Protein AF-0000000087742458 (afdb_homodimer)

Structure (mmCIF, N/CA/C/O backbone):
data_AF-0000000087742458-model_v1
#
loop_
_entity.id
_entity.type
_entity.pdbx_description
1 polymer 'Uncharacterized protein'
#
loop_
_atom_site.group_PDB
_atom_site.id
_atom_site.type_symbol
_atom_site.label_atom_id
_atom_site.label_alt_id
_atom_site.label_comp_id
_atom_site.label_asym_id
_atom_site.label_entity_id
_atom_site.label_seq_id
_atom_site.pdbx_PDB_ins_code
_atom_site.Cartn_x
_atom_site.Cartn_y
_atom_site.Cartn_z
_atom_site.occupancy
_atom_site.B_iso_or_equiv
_atom_site.auth_seq_id
_atom_site.auth_comp_id
_atom_site.auth_asym_id
_atom_site.auth_atom_id
_atom_site.pdbx_PDB_model_num
ATOM 1 N N . MET A 1 1 ? -7.617 20.641 8.062 1 49.59 1 MET A N 1
ATOM 2 C CA . MET A 1 1 ? -7.191 19.25 8.164 1 49.59 1 MET A CA 1
ATOM 3 C C . MET A 1 1 ? -6.168 18.922 7.082 1 49.59 1 MET A C 1
ATOM 5 O O . MET A 1 1 ? -6.359 19.25 5.91 1 49.59 1 MET A O 1
ATOM 9 N N . ASP A 1 2 ? -4.832 18.734 7.453 1 71.25 2 ASP A N 1
ATOM 10 C CA . ASP A 1 2 ? -3.803 18.766 6.418 1 71.25 2 ASP A CA 1
ATOM 11 C C . ASP A 1 2 ? -3.934 17.562 5.484 1 71.25 2 ASP A C 1
ATOM 13 O O . ASP A 1 2 ? -4.137 16.438 5.941 1 71.25 2 ASP A O 1
ATOM 17 N N . THR A 1 3 ? -4.41 17.844 4.332 1 87.31 3 THR A N 1
ATOM 18 C CA . THR A 1 3 ? -4.551 16.828 3.295 1 87.31 3 THR A CA 1
ATOM 19 C C . THR A 1 3 ? -3.217 16.125 3.043 1 87.31 3 THR A C 1
ATOM 21 O O . THR A 1 3 ? -2.162 16.766 3.051 1 87.31 3 THR A O 1
ATOM 24 N N . LEU A 1 4 ? -3.25 14.82 3.016 1 96.75 4 LEU A N 1
ATOM 25 C CA . LEU A 1 4 ? -2.078 14 2.738 1 96.75 4 LEU A CA 1
ATOM 26 C C . LEU A 1 4 ? -2.215 13.297 1.391 1 96.75 4 LEU A C 1
ATOM 28 O O . LEU A 1 4 ? -3.318 12.922 0.99 1 96.75 4 LEU A O 1
ATOM 32 N N . PHE A 1 5 ? -1.051 13.203 0.705 1 98.12 5 PHE A N 1
ATOM 33 C CA . PHE A 1 5 ? -0.983 12.43 -0.532 1 98.12 5 PHE A CA 1
ATOM 34 C C . PHE A 1 5 ? 0.065 11.328 -0.426 1 98.12 5 PHE A C 1
ATOM 36 O O . PHE A 1 5 ? 1.09 11.5 0.237 1 98.12 5 PHE A O 1
ATOM 43 N N . LEU A 1 6 ? -0.237 10.242 -0.988 1 98.75 6 LEU A N 1
ATOM 44 C CA . LEU A 1 6 ? 0.747 9.172 -1.019 1 98.75 6 LEU A CA 1
ATOM 45 C C . LEU A 1 6 ? 0.77 8.492 -2.385 1 98.75 6 LEU A C 1
ATOM 47 O O . LEU A 1 6 ? -0.206 8.57 -3.135 1 98.75 6 LEU A O 1
ATOM 51 N N . ILE A 1 7 ? 1.896 7.875 -2.748 1 98.94 7 ILE A N 1
ATOM 52 C CA . ILE A 1 7 ? 2.057 7.105 -3.977 1 98.94 7 ILE A CA 1
ATOM 53 C C . ILE A 1 7 ? 2.227 5.625 -3.639 1 98.94 7 ILE A C 1
ATOM 55 O O . ILE A 1 7 ? 3.123 5.254 -2.877 1 98.94 7 ILE A O 1
ATOM 59 N N . LEU A 1 8 ? 1.33 4.84 -4.164 1 98.94 8 LEU A N 1
ATOM 60 C CA . LEU A 1 8 ? 1.427 3.387 -4.09 1 98.94 8 LEU A CA 1
ATOM 61 C C . LEU A 1 8 ? 2.119 2.822 -5.324 1 98.94 8 LEU A C 1
ATOM 63 O O . LEU A 1 8 ? 1.898 3.305 -6.438 1 98.94 8 LEU A O 1
ATOM 67 N N . CYS A 1 9 ? 2.939 1.847 -5.105 1 98.88 9 CYS A N 1
ATOM 68 C CA . CYS A 1 9 ? 3.617 1.122 -6.172 1 98.88 9 CYS A CA 1
ATOM 69 C C . CYS A 1 9 ? 3.262 -0.359 -6.141 1 98.88 9 CYS A C 1
ATOM 71 O O . CYS A 1 9 ? 3.305 -0.989 -5.082 1 98.88 9 CYS A O 1
ATOM 73 N N . GLY A 1 10 ? 2.818 -0.902 -7.227 1 98.81 10 GLY A N 1
ATOM 74 C CA . GLY A 1 10 ? 2.725 -2.334 -7.465 1 98.81 10 GLY A CA 1
ATOM 75 C C . GLY A 1 10 ? 3.777 -2.85 -8.43 1 98.81 10 GLY A C 1
ATOM 76 O O . GLY A 1 10 ? 3.984 -2.271 -9.492 1 98.81 10 GLY A O 1
ATOM 77 N N . SER A 1 11 ? 4.438 -3.883 -8.047 1 98.38 11 SER A N 1
ATOM 78 C CA . SER A 1 11 ? 5.457 -4.473 -8.914 1 98.38 11 SER A CA 1
ATOM 79 C C . SER A 1 11 ? 5.461 -5.992 -8.805 1 98.38 11 SER A C 1
ATOM 81 O O . SER A 1 11 ? 4.949 -6.551 -7.828 1 98.38 11 SER A O 1
ATOM 83 N N . VAL A 1 12 ? 5.938 -6.637 -9.836 1 97.5 12 VAL A N 1
ATOM 84 C CA . VAL A 1 12 ? 6.203 -8.07 -9.82 1 97.5 12 VAL A CA 1
ATOM 85 C C . VAL A 1 12 ? 7.711 -8.32 -9.82 1 97.5 12 VAL A C 1
ATOM 87 O O . VAL A 1 12 ? 8.438 -7.785 -10.656 1 97.5 12 VAL A O 1
ATOM 90 N N . GLU A 1 13 ? 8.094 -9.047 -8.797 1 96 13 GLU A N 1
ATOM 91 C CA . GLU A 1 13 ? 9.523 -9.297 -8.633 1 96 13 GLU A CA 1
ATOM 92 C C . GLU A 1 13 ? 9.805 -10.781 -8.469 1 96 13 GLU A C 1
ATOM 94 O O . GLU A 1 13 ? 8.898 -11.562 -8.148 1 96 13 GLU A O 1
ATOM 99 N N . GLU A 1 14 ? 11.094 -11.133 -8.75 1 94.44 14 GLU A N 1
ATOM 100 C CA . GLU A 1 14 ? 11.508 -12.508 -8.469 1 94.44 14 GLU A CA 1
ATOM 101 C C . GLU A 1 14 ? 11.625 -12.758 -6.973 1 94.44 14 GLU A C 1
ATOM 103 O O . GLU A 1 14 ? 12.109 -11.906 -6.227 1 94.44 14 GLU A O 1
ATOM 108 N N . SER A 1 15 ? 11.094 -13.945 -6.613 1 92.06 15 SER A N 1
ATOM 109 C CA . SER A 1 15 ? 11.18 -14.312 -5.203 1 92.06 15 SER A CA 1
ATOM 110 C C . SER A 1 15 ? 12.625 -14.484 -4.766 1 92.06 15 SER A C 1
ATOM 112 O O . SER A 1 15 ? 13.438 -15.07 -5.484 1 92.06 15 SER A O 1
ATOM 114 N N . THR A 1 16 ? 12.875 -13.969 -3.627 1 86.69 16 THR A N 1
ATOM 115 C CA . THR A 1 16 ? 14.234 -14.117 -3.111 1 86.69 16 THR A CA 1
ATOM 116 C C . THR A 1 16 ? 14.445 -15.516 -2.537 1 86.69 16 THR A C 1
ATOM 118 O O . THR A 1 16 ? 15.578 -16 -2.463 1 86.69 16 THR A O 1
ATOM 121 N N . SER A 1 17 ? 13.375 -16.156 -2.143 1 86.75 17 SER A N 1
ATOM 122 C CA . SER A 1 17 ? 13.461 -17.438 -1.468 1 86.75 17 SER A CA 1
ATOM 123 C C . SER A 1 17 ? 13.289 -18.594 -2.453 1 86.75 17 SER A C 1
ATOM 125 O O . SER A 1 17 ? 13.758 -19.703 -2.207 1 86.75 17 SER A O 1
ATOM 127 N N . GLU A 1 18 ? 12.461 -18.469 -3.496 1 85.69 18 GLU A N 1
ATOM 128 C CA . GLU A 1 18 ? 12.195 -19.5 -4.492 1 85.69 18 GLU A CA 1
ATOM 129 C C . GLU A 1 18 ? 12.531 -19.016 -5.898 1 85.69 18 GLU A C 1
ATOM 131 O O . GLU A 1 18 ? 11.727 -18.312 -6.527 1 85.69 18 GLU A O 1
ATOM 136 N N . PRO A 1 19 ? 13.688 -19.625 -6.348 1 82.25 19 PRO A N 1
ATOM 137 C CA . PRO A 1 19 ? 14.086 -19.203 -7.695 1 82.25 19 PRO A CA 1
ATOM 138 C C . PRO A 1 19 ? 13.016 -19.5 -8.742 1 82.25 19 PRO A C 1
ATOM 140 O O . PRO A 1 19 ? 12.312 -20.516 -8.648 1 82.25 19 PRO A O 1
ATOM 143 N N . HIS A 1 20 ? 12.688 -18.562 -9.562 1 85.69 20 HIS A N 1
ATOM 144 C CA . HIS A 1 20 ? 11.789 -18.672 -10.711 1 85.69 20 HIS A CA 1
ATOM 145 C C . HIS A 1 20 ? 10.359 -18.328 -10.32 1 85.69 20 HIS A C 1
ATOM 147 O O . HIS A 1 20 ? 9.477 -18.25 -11.18 1 85.69 20 HIS A O 1
ATOM 153 N N . ASP A 1 21 ? 10.219 -18.281 -8.984 1 92.62 21 ASP A N 1
ATOM 154 C CA . ASP A 1 21 ? 8.898 -17.844 -8.555 1 92.62 21 ASP A CA 1
ATOM 155 C C . ASP A 1 21 ? 8.797 -16.312 -8.539 1 92.62 21 ASP A C 1
ATOM 157 O O . ASP A 1 21 ? 9.789 -15.633 -8.289 1 92.62 21 ASP A O 1
ATOM 161 N N . LYS A 1 22 ? 7.621 -15.883 -8.922 1 96.38 22 LYS A N 1
ATOM 162 C CA . LYS A 1 22 ? 7.367 -14.445 -8.883 1 96.38 22 LYS A CA 1
ATOM 163 C C . LYS A 1 22 ? 6.48 -14.078 -7.699 1 96.38 22 LYS A C 1
ATOM 165 O O . LYS A 1 22 ? 5.613 -14.852 -7.297 1 96.38 22 LYS A O 1
ATOM 170 N N . VAL A 1 23 ? 6.734 -12.945 -7.125 1 97.75 23 VAL A N 1
ATOM 171 C CA . VAL A 1 23 ? 5.883 -12.383 -6.086 1 97.75 23 VAL A CA 1
ATOM 172 C C . VAL A 1 23 ? 5.418 -10.984 -6.492 1 97.75 23 VAL A C 1
ATOM 174 O O . VAL A 1 23 ? 6.125 -10.281 -7.215 1 97.75 23 VAL A O 1
ATOM 177 N N . GLY A 1 24 ? 4.219 -10.68 -6.145 1 98.38 24 GLY A N 1
ATOM 178 C CA . GLY A 1 24 ? 3.746 -9.305 -6.227 1 98.38 24 GLY A CA 1
ATOM 179 C C . GLY A 1 24 ? 4.078 -8.484 -4.996 1 98.38 24 GLY A C 1
ATOM 180 O O . GLY A 1 24 ? 3.941 -8.961 -3.869 1 98.38 24 GLY A O 1
ATOM 181 N N . VAL A 1 25 ? 4.629 -7.289 -5.184 1 98.19 25 VAL A N 1
ATOM 182 C CA . VAL A 1 25 ? 4.93 -6.383 -4.082 1 98.19 25 VAL A CA 1
ATOM 183 C C . VAL A 1 25 ? 4.125 -5.094 -4.234 1 98.19 25 VAL A C 1
ATOM 185 O O . VAL A 1 25 ? 4.074 -4.516 -5.324 1 98.19 25 VAL A O 1
ATOM 188 N N . VAL A 1 26 ? 3.422 -4.688 -3.174 1 98.81 26 VAL A N 1
ATOM 189 C CA . VAL A 1 26 ? 2.768 -3.385 -3.113 1 98.81 26 VAL A CA 1
ATOM 190 C C . VAL A 1 26 ? 3.357 -2.562 -1.971 1 98.81 26 VAL A C 1
ATOM 192 O O . VAL A 1 26 ? 3.471 -3.049 -0.843 1 98.81 26 VAL A O 1
ATOM 195 N N . SER A 1 27 ? 3.824 -1.376 -2.264 1 98.88 27 SER A N 1
ATOM 196 C CA . SER A 1 27 ? 4.5 -0.546 -1.272 1 98.88 27 SER A CA 1
ATOM 197 C C . SER A 1 27 ? 4.07 0.913 -1.387 1 98.88 27 SER A C 1
ATOM 199 O O . SER A 1 27 ? 3.586 1.342 -2.436 1 98.88 27 SER A O 1
ATOM 201 N N . VAL A 1 28 ? 4.082 1.605 -0.32 1 98.88 28 VAL A N 1
ATOM 202 C CA . VAL A 1 28 ? 4.047 3.064 -0.339 1 98.88 28 VAL A CA 1
ATOM 203 C C . VAL A 1 28 ? 5.449 3.611 -0.596 1 98.88 28 VAL A C 1
ATOM 205 O O . VAL A 1 28 ? 6.379 3.328 0.161 1 98.88 28 VAL A O 1
ATOM 208 N N . VAL A 1 29 ? 5.566 4.496 -1.638 1 98.81 29 VAL A N 1
ATOM 209 C CA . VAL A 1 29 ? 6.934 4.852 -2.008 1 98.81 29 VAL A CA 1
ATOM 210 C C . VAL A 1 29 ? 7.18 6.332 -1.721 1 98.81 29 VAL A C 1
ATOM 212 O O . VAL A 1 29 ? 8.328 6.777 -1.688 1 98.81 29 VAL A O 1
ATOM 215 N N . TYR A 1 30 ? 6.18 7.137 -1.522 1 98.75 30 TYR A N 1
ATOM 216 C CA . TYR A 1 30 ? 6.305 8.57 -1.291 1 98.75 30 TYR A CA 1
ATOM 217 C C . TYR A 1 30 ? 5.066 9.125 -0.599 1 98.75 30 TYR A C 1
ATOM 219 O O . TYR A 1 30 ? 3.943 8.719 -0.904 1 98.75 30 TYR A O 1
ATOM 227 N N . VAL A 1 31 ? 5.27 10.023 0.361 1 98.38 31 VAL A N 1
ATOM 228 C CA . VAL A 1 31 ? 4.184 10.711 1.056 1 98.38 31 VAL A CA 1
ATOM 229 C C . VAL A 1 31 ? 4.516 12.195 1.183 1 98.38 31 VAL A C 1
ATOM 231 O O . VAL A 1 31 ? 5.656 12.562 1.472 1 98.38 31 VAL A O 1
ATOM 234 N N . SER A 1 32 ? 3.521 13.016 0.932 1 97.44 32 SER A N 1
ATOM 235 C CA . SER A 1 32 ? 3.713 14.461 1.034 1 97.44 32 SER A CA 1
ATOM 236 C C . SER A 1 32 ? 2.387 15.18 1.244 1 97.44 32 SER A C 1
ATOM 238 O O . SER A 1 32 ? 1.332 14.68 0.849 1 97.44 32 SER A O 1
ATOM 240 N N . ASN A 1 33 ? 2.469 16.406 1.841 1 96.69 33 ASN A N 1
ATOM 241 C CA . ASN A 1 33 ? 1.307 17.281 1.889 1 96.69 33 ASN A CA 1
ATOM 242 C C . ASN A 1 33 ? 1.292 18.25 0.714 1 96.69 33 ASN A C 1
ATOM 244 O O . ASN A 1 33 ? 0.4 19.094 0.614 1 96.69 33 ASN A O 1
ATOM 248 N N . ASP A 1 34 ? 2.221 18.141 -0.12 1 96.62 34 ASP A N 1
ATOM 249 C CA . ASP A 1 34 ? 2.379 19.016 -1.278 1 96.62 34 ASP A CA 1
ATOM 250 C C . ASP A 1 34 ? 2.016 18.281 -2.57 1 96.62 34 ASP A C 1
ATOM 252 O O . ASP A 1 34 ? 2.809 17.5 -3.09 1 96.62 34 ASP A O 1
ATOM 256 N N . LYS A 1 35 ? 0.916 18.609 -3.139 1 97.12 35 LYS A N 1
ATOM 257 C CA . LYS A 1 35 ? 0.403 17.938 -4.332 1 97.12 35 LYS A CA 1
ATOM 258 C C . LYS A 1 35 ? 1.371 18.078 -5.504 1 97.12 35 LYS A C 1
ATOM 260 O O . LYS A 1 35 ? 1.507 17.172 -6.32 1 97.12 35 LYS A O 1
ATOM 265 N N . GLU A 1 36 ? 1.979 19.156 -5.617 1 98.12 36 GLU A N 1
ATOM 266 C CA . GLU A 1 36 ? 2.92 19.359 -6.715 1 98.12 36 GLU A CA 1
ATOM 267 C C . GLU A 1 36 ? 4.094 18.391 -6.621 1 98.12 36 GLU A C 1
ATOM 269 O O . GLU A 1 36 ? 4.574 17.891 -7.637 1 98.12 36 GLU A O 1
ATOM 274 N N . LYS A 1 37 ? 4.594 18.203 -5.391 1 98.06 37 LYS A N 1
ATOM 275 C CA . LYS A 1 37 ? 5.664 17.234 -5.18 1 98.06 37 LYS A CA 1
ATOM 276 C C . LYS A 1 37 ? 5.211 15.82 -5.559 1 98.06 37 LYS A C 1
ATOM 278 O O . LYS A 1 37 ? 5.961 15.07 -6.184 1 98.06 37 LYS A O 1
ATOM 283 N N . ILE A 1 38 ? 4.031 15.492 -5.246 1 98.75 38 ILE A N 1
ATOM 284 C CA . ILE A 1 38 ? 3.463 14.188 -5.555 1 98.75 38 ILE A CA 1
ATOM 285 C C . ILE A 1 38 ? 3.375 14.008 -7.066 1 98.75 38 ILE A C 1
ATOM 287 O O . ILE A 1 38 ? 3.805 12.977 -7.602 1 98.75 38 ILE A O 1
ATOM 291 N N . ASP A 1 39 ? 2.826 15 -7.707 1 98.62 39 ASP A N 1
ATOM 292 C CA . ASP A 1 39 ? 2.652 14.914 -9.156 1 98.62 39 ASP A CA 1
ATOM 293 C C . ASP A 1 39 ? 3.996 14.758 -9.859 1 98.62 39 ASP A C 1
ATOM 295 O O . ASP A 1 39 ? 4.133 13.938 -10.773 1 98.62 39 ASP A O 1
ATOM 299 N N . SER A 1 40 ? 4.895 15.508 -9.445 1 98.69 40 SER A N 1
ATOM 300 C CA . SER A 1 40 ? 6.23 15.445 -10.039 1 98.69 40 SER A CA 1
ATOM 301 C C . SER A 1 40 ? 6.879 14.086 -9.781 1 98.69 40 SER A C 1
ATOM 303 O O . SER A 1 40 ? 7.469 13.5 -10.695 1 98.69 40 SER A O 1
ATOM 305 N N . LYS A 1 41 ? 6.855 13.656 -8.531 1 98.75 41 LYS A N 1
ATOM 306 C CA . LYS A 1 41 ? 7.43 12.367 -8.18 1 98.75 41 LYS A CA 1
ATOM 307 C C . LYS A 1 41 ? 6.75 11.234 -8.945 1 98.75 41 LYS A C 1
ATOM 309 O O . LYS A 1 41 ? 7.418 10.312 -9.43 1 98.75 41 LYS A O 1
ATOM 314 N N . LEU A 1 42 ? 5.465 11.312 -9.031 1 98.88 42 LEU A N 1
ATOM 315 C CA . LEU A 1 42 ? 4.707 10.305 -9.766 1 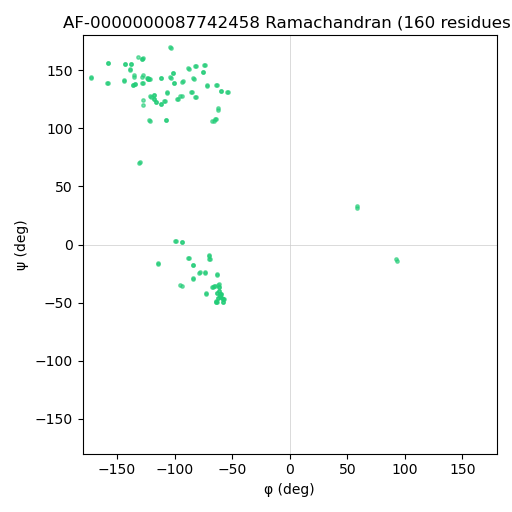98.88 42 LEU A CA 1
ATOM 316 C C . LEU A 1 42 ? 5.164 10.227 -11.219 1 98.88 42 LEU A C 1
ATOM 318 O O . LEU A 1 42 ? 5.43 9.141 -11.734 1 98.88 42 LEU A O 1
ATOM 322 N N . GLU A 1 43 ? 5.238 11.328 -11.836 1 98.75 43 GLU A N 1
ATOM 323 C CA . GLU A 1 43 ? 5.668 11.383 -13.227 1 98.75 43 GLU A CA 1
ATOM 324 C C . GLU A 1 43 ? 7.066 10.789 -13.398 1 98.75 43 GLU A C 1
ATOM 326 O O . GLU A 1 43 ? 7.305 10 -14.312 1 98.75 43 GLU A O 1
ATOM 331 N N . ASN A 1 44 ? 7.922 11.156 -12.57 1 98.75 44 ASN A N 1
ATOM 332 C CA . ASN A 1 44 ? 9.289 10.656 -12.633 1 98.75 44 ASN A CA 1
ATOM 333 C C . ASN A 1 44 ? 9.344 9.141 -12.438 1 98.75 44 ASN A C 1
ATOM 335 O O . ASN A 1 44 ? 10.055 8.445 -13.156 1 98.75 44 ASN A O 1
ATOM 339 N N . LEU A 1 45 ? 8.641 8.656 -11.461 1 98.75 45 LEU A N 1
ATOM 340 C CA . LEU A 1 45 ? 8.609 7.227 -11.172 1 98.75 45 LEU A CA 1
ATOM 341 C C . LEU A 1 45 ? 8.07 6.445 -12.367 1 98.75 45 LEU A C 1
ATOM 343 O O . LEU A 1 45 ? 8.633 5.418 -12.75 1 98.75 45 LEU A O 1
ATOM 347 N N . GLN A 1 46 ? 7.008 6.961 -12.961 1 98.62 46 GLN A N 1
ATOM 348 C CA . GLN A 1 46 ? 6.398 6.289 -14.102 1 98.62 46 GLN A CA 1
ATOM 349 C C . GLN A 1 46 ? 7.332 6.301 -15.312 1 98.62 46 GLN A C 1
ATOM 351 O O . GLN A 1 46 ? 7.379 5.34 -16.078 1 98.62 46 GLN A O 1
ATOM 356 N N . LYS A 1 47 ? 8.031 7.375 -15.445 1 98.38 47 LYS A N 1
ATOM 357 C CA . LYS A 1 47 ? 8.969 7.5 -16.562 1 98.38 47 LYS A CA 1
ATOM 358 C C . LYS A 1 47 ? 10.195 6.613 -16.359 1 98.38 47 LYS A C 1
ATOM 360 O O . LYS A 1 47 ? 10.664 5.969 -17.297 1 98.38 47 LYS A O 1
ATOM 365 N N . THR A 1 48 ? 10.773 6.531 -15.172 1 97.94 48 THR A N 1
ATOM 366 C CA . THR A 1 48 ? 12.031 5.859 -14.891 1 97.94 48 THR A CA 1
ATOM 367 C C . THR A 1 48 ? 11.812 4.367 -14.664 1 97.94 48 THR A C 1
ATOM 369 O O . THR A 1 48 ? 12.719 3.562 -14.883 1 97.94 48 THR A O 1
ATOM 372 N N . HIS A 1 49 ? 10.672 3.949 -14.188 1 97.69 49 HIS A N 1
ATOM 373 C CA . HIS A 1 49 ? 10.32 2.555 -13.938 1 97.69 49 HIS A CA 1
ATOM 374 C C . HIS A 1 49 ? 8.961 2.211 -14.547 1 97.69 49 HIS A C 1
ATOM 376 O O . HIS A 1 49 ? 8.016 1.888 -13.82 1 97.69 49 HIS A O 1
ATOM 382 N N . PRO A 1 50 ? 8.906 2.15 -15.898 1 97.44 50 PRO A N 1
ATOM 383 C CA . PRO A 1 50 ? 7.621 2 -16.578 1 97.44 50 PRO A CA 1
ATOM 384 C C . PRO A 1 50 ? 6.996 0.622 -16.375 1 97.44 50 PRO A C 1
ATOM 386 O O . PRO A 1 50 ? 5.805 0.434 -16.625 1 97.44 50 PRO A O 1
ATOM 389 N N . ASP A 1 51 ? 7.691 -0.292 -15.883 1 96.81 51 ASP A N 1
ATOM 390 C CA . ASP A 1 51 ? 7.176 -1.646 -15.703 1 96.81 51 ASP A CA 1
ATOM 391 C C . ASP A 1 51 ? 6.387 -1.762 -14.398 1 96.81 51 ASP A C 1
ATOM 393 O O . ASP A 1 51 ? 5.68 -2.746 -14.188 1 96.81 51 ASP A O 1
ATOM 397 N N . ASN A 1 52 ? 6.574 -0.843 -13.508 1 98.06 52 ASN A N 1
ATOM 398 C CA . ASN A 1 52 ? 5.832 -0.811 -12.25 1 98.06 52 ASN A CA 1
ATOM 399 C C . ASN A 1 52 ? 4.527 -0.034 -12.391 1 98.06 52 ASN A C 1
ATOM 401 O O . ASN A 1 52 ? 4.391 0.803 -13.281 1 98.06 52 ASN A O 1
ATOM 405 N N . PHE A 1 53 ? 3.609 -0.391 -11.609 1 98.44 53 PHE A N 1
ATOM 406 C CA . PHE A 1 53 ? 2.34 0.325 -11.57 1 98.44 53 PHE A CA 1
ATOM 407 C C . PHE A 1 53 ? 2.32 1.32 -10.414 1 98.44 53 PHE A C 1
ATOM 409 O O . PHE A 1 53 ? 2.564 0.951 -9.266 1 98.44 53 PHE A O 1
ATOM 416 N N . TYR A 1 54 ? 2.037 2.617 -10.758 1 98.75 54 TYR A N 1
ATOM 417 C CA . TYR A 1 54 ? 1.998 3.666 -9.742 1 98.75 54 TYR A CA 1
ATOM 418 C C . TYR A 1 54 ? 0.647 4.371 -9.742 1 98.75 54 TYR A C 1
ATOM 420 O O . TYR A 1 54 ? 0.065 4.617 -10.797 1 98.75 54 TYR A O 1
ATOM 428 N N . MET A 1 55 ? 0.157 4.727 -8.586 1 98.25 55 MET A N 1
ATOM 429 C CA . MET A 1 55 ? -1.038 5.551 -8.43 1 98.25 55 MET A CA 1
ATOM 430 C C . MET A 1 55 ? -0.895 6.492 -7.238 1 98.25 55 MET A C 1
ATOM 432 O O . MET A 1 55 ? -0.38 6.102 -6.191 1 98.25 55 MET A O 1
ATOM 436 N N . ALA A 1 56 ? -1.367 7.656 -7.398 1 98.75 56 ALA A N 1
ATOM 437 C CA . ALA A 1 56 ? -1.415 8.625 -6.305 1 98.75 56 ALA A CA 1
ATOM 438 C C . ALA A 1 56 ? -2.82 8.711 -5.715 1 98.75 56 ALA A C 1
ATOM 440 O O . ALA A 1 56 ? -3.812 8.609 -6.438 1 98.75 56 ALA A O 1
ATOM 441 N N . TYR A 1 57 ? -2.846 8.969 -4.414 1 98.44 57 TYR A N 1
ATOM 442 C CA . TYR A 1 57 ? -4.117 9.086 -3.711 1 98.44 57 TYR A CA 1
ATOM 443 C C . TYR A 1 57 ? -4.121 10.289 -2.775 1 98.44 57 TYR A C 1
ATOM 445 O O . TYR A 1 57 ? -3.102 10.602 -2.158 1 98.44 57 TYR A O 1
ATOM 453 N N . GLU A 1 58 ? -5.273 10.891 -2.695 1 97.31 58 GLU A N 1
ATOM 454 C CA . GLU A 1 58 ? -5.574 11.828 -1.619 1 97.31 58 GLU A CA 1
ATOM 455 C C . GLU A 1 58 ? -6.281 11.133 -0.46 1 97.31 58 GLU A C 1
ATOM 457 O O . GLU A 1 58 ? -7.293 10.461 -0.659 1 97.31 58 GLU A O 1
ATOM 462 N N . VAL A 1 59 ? -5.652 11.375 0.744 1 96.75 59 VAL A N 1
ATOM 463 C CA . VAL A 1 59 ? -6.281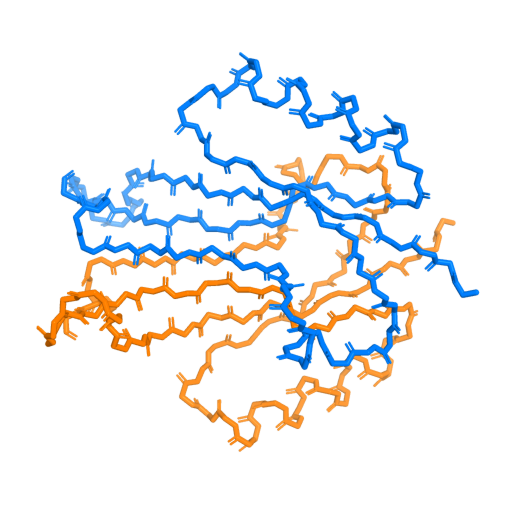 10.656 1.848 1 96.75 59 VAL A CA 1
ATOM 464 C C . VAL A 1 59 ? -6.449 11.586 3.045 1 96.75 59 VAL A C 1
ATOM 466 O O . VAL A 1 59 ? -5.562 12.391 3.34 1 96.75 59 VAL A O 1
ATOM 469 N N . PRO A 1 60 ? -7.582 11.5 3.686 1 96.38 60 PRO A N 1
ATOM 470 C CA . PRO A 1 60 ? -7.742 12.211 4.957 1 96.38 60 PRO A CA 1
ATOM 471 C C . PRO A 1 60 ? -7.016 11.523 6.113 1 96.38 60 PRO A C 1
ATOM 473 O O . PRO A 1 60 ? -6.93 10.297 6.148 1 96.38 60 PRO A O 1
ATOM 476 N N . MET A 1 61 ? -6.531 12.312 7.082 1 95.56 61 MET A N 1
ATOM 477 C CA . MET A 1 61 ? -5.891 11.773 8.281 1 95.56 61 MET A CA 1
ATOM 478 C C . MET A 1 61 ? -6.934 11.336 9.305 1 95.56 61 MET A C 1
ATOM 480 O O . MET A 1 61 ? -8.078 11.797 9.266 1 95.56 61 MET A O 1
ATOM 484 N N . ASP A 1 62 ? -6.523 10.414 10.086 1 96.81 62 ASP A N 1
ATOM 485 C CA . ASP A 1 62 ? -7.312 9.969 11.234 1 96.81 62 ASP A CA 1
ATOM 486 C C . ASP A 1 62 ? -8.68 9.461 10.789 1 96.81 62 ASP A C 1
ATOM 488 O O . ASP A 1 62 ? -9.688 9.703 11.461 1 96.81 62 ASP A O 1
ATOM 492 N N . THR A 1 63 ? -8.727 8.891 9.641 1 97 63 THR A N 1
ATOM 493 C CA . THR A 1 63 ? -9.961 8.375 9.047 1 97 63 THR A CA 1
ATOM 494 C C . THR A 1 63 ? -9.773 6.93 8.602 1 97 63 THR A C 1
ATOM 496 O O . THR A 1 63 ? -8.727 6.566 8.07 1 97 63 THR A O 1
ATOM 499 N N . ASP A 1 64 ? -10.797 6.141 8.852 1 97.56 64 ASP A N 1
ATOM 500 C CA . ASP A 1 64 ? -10.836 4.82 8.227 1 97.56 64 ASP A CA 1
ATOM 501 C C . ASP A 1 64 ? -10.938 4.934 6.707 1 97.56 64 ASP A C 1
ATOM 503 O O . ASP A 1 64 ? -12.008 5.219 6.172 1 97.56 64 ASP A O 1
ATOM 507 N N . LEU A 1 65 ? -9.883 4.617 6.051 1 98 65 LEU A N 1
ATOM 508 C CA . LEU A 1 65 ? -9.82 4.875 4.617 1 98 65 LEU A CA 1
ATOM 509 C C . LEU A 1 65 ? -10.688 3.887 3.848 1 98 65 LEU A C 1
ATOM 511 O O . LEU A 1 65 ? -11.094 4.16 2.715 1 98 65 LEU A O 1
ATOM 515 N N . THR A 1 66 ? -10.938 2.727 4.441 1 97.19 66 THR A N 1
ATOM 516 C CA . THR A 1 66 ? -11.68 1.683 3.744 1 97.19 66 THR A CA 1
ATOM 517 C C . THR A 1 66 ? -13.148 2.078 3.574 1 97.19 66 THR A C 1
ATOM 519 O O . THR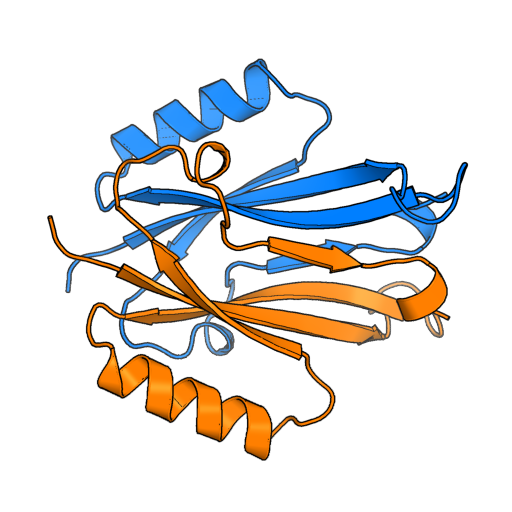 A 1 66 ? -13.898 1.397 2.877 1 97.19 66 THR A O 1
ATOM 522 N N . THR A 1 67 ? -13.57 3.174 4.23 1 96.69 67 THR A N 1
ATOM 523 C CA . THR A 1 67 ? -14.945 3.656 4.121 1 96.69 67 THR A CA 1
ATOM 524 C C . THR A 1 67 ? -15.086 4.605 2.936 1 96.69 67 THR A C 1
ATOM 526 O O . THR A 1 67 ? -16.203 4.996 2.578 1 96.69 67 THR A O 1
ATOM 529 N N . LEU A 1 68 ? -14.008 5.055 2.332 1 95.5 68 LEU A N 1
ATOM 530 C CA . LEU A 1 68 ? -14.023 5.941 1.173 1 95.5 68 LEU A CA 1
ATOM 531 C C . LEU A 1 68 ? -14.438 5.184 -0.084 1 95.5 68 LEU A C 1
ATOM 533 O O . LEU A 1 68 ? -14.281 3.965 -0.16 1 95.5 68 LEU A O 1
ATOM 537 N N . GLU A 1 69 ? -15.008 5.934 -1.062 1 93.56 69 GLU A N 1
ATOM 538 C CA . GLU A 1 69 ? -15.352 5.332 -2.346 1 93.56 69 GLU A CA 1
ATOM 539 C C . GLU A 1 69 ? -14.125 4.723 -3.014 1 93.56 69 GLU A C 1
ATOM 541 O O . GLU A 1 69 ? -14.195 3.635 -3.59 1 93.56 69 GLU A O 1
ATOM 546 N N . HIS A 1 70 ? -13.047 5.406 -3.059 1 93.75 70 HIS A N 1
ATOM 547 C CA . HIS A 1 70 ? -11.75 4.938 -3.529 1 93.75 70 HIS A CA 1
ATOM 548 C C . HIS A 1 70 ? -10.664 5.195 -2.494 1 93.75 70 HIS A C 1
ATOM 550 O O . HIS A 1 70 ? -10.469 6.336 -2.061 1 93.75 70 HIS A O 1
ATOM 556 N N . TYR A 1 71 ? -10.094 4.141 -2.111 1 97.31 71 TYR A N 1
ATOM 557 C CA . TYR A 1 71 ? -9.016 4.285 -1.148 1 97.31 71 TYR A CA 1
ATOM 558 C C . TYR A 1 71 ? -7.754 3.578 -1.638 1 97.31 71 TYR A C 1
ATOM 560 O O . TYR A 1 71 ? -7.805 2.775 -2.572 1 97.31 71 TYR A O 1
ATOM 568 N N . PRO A 1 72 ? -6.547 3.928 -1.081 1 98.44 72 PRO A N 1
ATOM 569 C CA . PRO A 1 72 ? -5.289 3.381 -1.591 1 98.44 72 PRO A CA 1
ATOM 570 C C . PRO A 1 72 ? -5.199 1.864 -1.445 1 98.44 72 PRO A C 1
ATOM 572 O O . PRO A 1 72 ? -5.125 1.351 -0.326 1 98.44 72 PRO A O 1
ATOM 575 N N . GLY A 1 73 ? -5.141 1.219 -2.568 1 98.44 73 GLY A N 1
ATOM 576 C CA . GLY A 1 73 ? -5.02 -0.23 -2.611 1 98.44 73 GLY A CA 1
ATOM 577 C C . GLY A 1 73 ? -4.785 -0.768 -4.012 1 98.44 73 GLY A C 1
ATOM 578 O O . GLY A 1 73 ? -5.301 -0.22 -4.988 1 98.44 73 GLY A O 1
ATOM 579 N N . LEU A 1 74 ? -3.986 -1.794 -4.129 1 98.25 74 LEU A N 1
ATOM 580 C CA . LEU A 1 74 ? -3.713 -2.48 -5.387 1 98.25 74 LEU A CA 1
ATOM 581 C C . LEU A 1 74 ? -3.953 -3.98 -5.254 1 98.25 74 LEU A C 1
ATOM 583 O O . LEU A 1 74 ? -3.701 -4.559 -4.195 1 98.25 74 LEU A O 1
ATOM 587 N N . GLU A 1 75 ? -4.41 -4.543 -6.297 1 97.12 75 GLU A N 1
ATOM 588 C CA . GLU A 1 75 ? -4.66 -5.977 -6.379 1 97.12 75 GLU A CA 1
ATOM 589 C C . GLU A 1 75 ? -3.535 -6.691 -7.121 1 97.12 75 GLU A C 1
ATOM 591 O O . GLU A 1 75 ? -3.02 -6.18 -8.117 1 97.12 75 GLU A O 1
ATOM 596 N N . ILE A 1 76 ? -3.148 -7.859 -6.613 1 98.12 76 ILE A N 1
ATOM 597 C CA . ILE A 1 76 ? -2.252 -8.797 -7.281 1 98.12 76 ILE A CA 1
ATOM 598 C C . ILE A 1 76 ? -2.992 -10.102 -7.57 1 98.12 76 ILE A C 1
ATOM 600 O O . ILE A 1 76 ? -3.5 -10.75 -6.656 1 98.12 76 ILE A O 1
ATOM 604 N N . SER A 1 77 ? -3.018 -10.453 -8.844 1 96.56 77 SER A N 1
ATOM 605 C CA . SER A 1 77 ? -3.668 -11.703 -9.227 1 96.56 77 SER A CA 1
ATOM 606 C C . SER A 1 77 ? -2.645 -12.789 -9.531 1 96.56 77 SER A C 1
ATOM 608 O O . SER A 1 77 ? -1.451 -12.508 -9.664 1 96.56 77 SER A O 1
ATOM 610 N N . LYS A 1 78 ? -3.213 -14.078 -9.672 1 94.69 78 LYS A N 1
ATOM 611 C CA . LYS A 1 78 ? -2.348 -15.18 -10.078 1 94.69 78 LYS A CA 1
ATOM 612 C C . LYS A 1 78 ? -1.751 -14.93 -11.461 1 94.69 78 LYS A C 1
ATOM 614 O O . LYS A 1 78 ? -0.602 -15.289 -11.719 1 94.69 78 LYS A O 1
ATOM 619 N N . GLU A 1 79 ? -2.518 -14.305 -12.25 1 94.12 79 GLU A N 1
ATOM 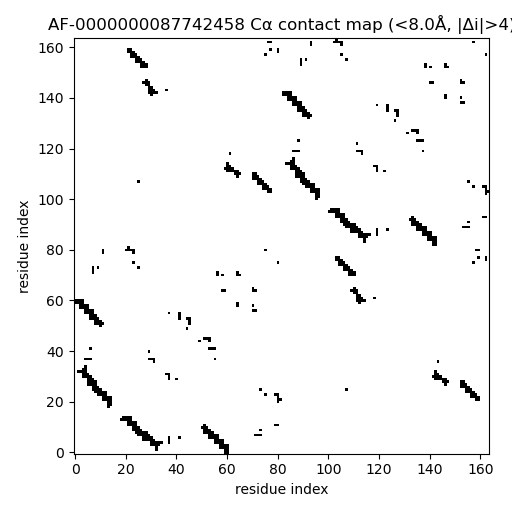620 C CA . GLU A 1 79 ? -2.076 -14.031 -13.617 1 94.12 79 GLU A CA 1
ATOM 621 C C . GLU A 1 79 ? -0.89 -13.07 -13.633 1 94.12 79 GLU A C 1
ATOM 623 O O . GLU A 1 79 ? -0.002 -13.18 -14.477 1 94.12 79 GLU A O 1
ATOM 628 N N . ASP A 1 80 ? -0.855 -12.117 -12.727 1 95.75 80 ASP A N 1
ATOM 629 C CA . ASP A 1 80 ? 0.257 -11.18 -12.633 1 95.75 80 ASP A CA 1
ATOM 630 C C . ASP A 1 80 ? 1.558 -11.898 -12.281 1 95.75 80 ASP A C 1
ATOM 632 O O . ASP A 1 80 ? 2.646 -11.391 -12.562 1 95.75 80 ASP A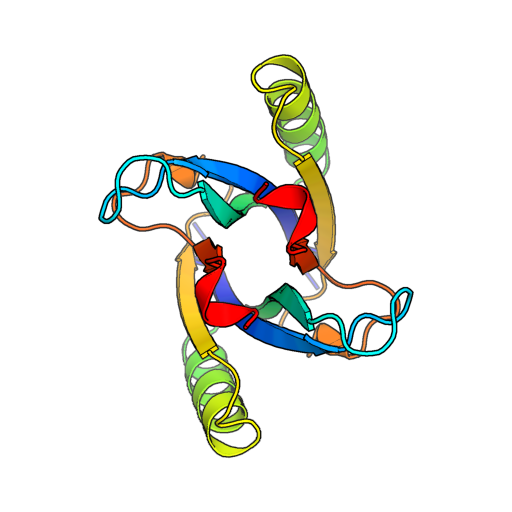 O 1
ATOM 636 N N . LEU A 1 81 ? 1.403 -13.016 -11.648 1 96 81 LEU A N 1
ATOM 637 C CA . LEU A 1 81 ? 2.57 -13.703 -11.117 1 96 81 LEU A CA 1
ATOM 638 C C . LEU A 1 81 ? 3 -14.844 -12.039 1 96 81 LEU A C 1
ATOM 640 O O . LEU A 1 81 ? 3.797 -15.695 -11.648 1 96 81 LEU A O 1
ATOM 644 N N . ASN A 1 82 ? 2.359 -15 -13.133 1 89.69 82 ASN A N 1
ATOM 645 C CA . ASN A 1 82 ? 2.723 -16 -14.125 1 89.69 82 ASN A CA 1
ATOM 646 C C . ASN A 1 82 ? 3.828 -15.508 -15.055 1 89.69 82 ASN A C 1
ATOM 648 O O . ASN A 1 82 ? 3.918 -14.312 -15.336 1 89.69 82 ASN A O 1
ATOM 652 N N . MET B 1 1 ? 9.859 18.047 11.539 1 49.38 1 MET B N 1
ATOM 653 C CA . MET B 1 1 ? 9.336 17.281 10.406 1 49.38 1 MET B CA 1
ATOM 654 C C . MET B 1 1 ? 8.25 16.297 10.867 1 49.38 1 MET B C 1
ATOM 656 O O . MET B 1 1 ? 8.445 15.562 11.836 1 49.38 1 MET B O 1
ATOM 660 N N . ASP B 1 2 ? 6.91 16.625 10.562 1 71 2 ASP B N 1
ATOM 661 C CA . ASP B 1 2 ? 5.859 15.898 11.273 1 71 2 ASP B CA 1
ATOM 662 C C . ASP B 1 2 ? 5.863 14.414 10.898 1 71 2 ASP B C 1
ATOM 664 O O . ASP B 1 2 ? 5.977 14.07 9.727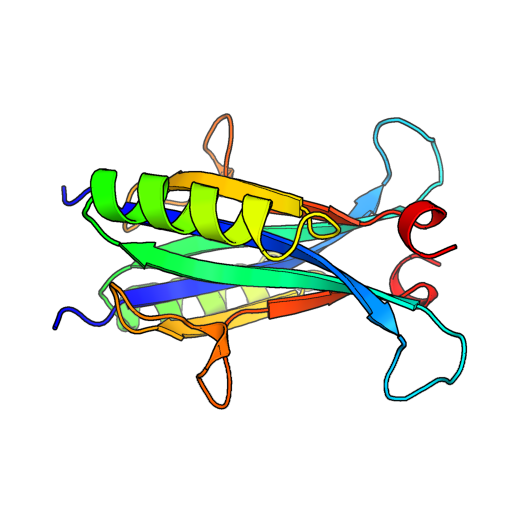 1 71 2 ASP B O 1
ATOM 668 N N . THR B 1 3 ? 6.324 13.648 11.805 1 87.12 3 THR B N 1
ATOM 669 C CA . THR B 1 3 ? 6.348 12.195 11.633 1 87.12 3 THR B CA 1
ATOM 670 C C . THR B 1 3 ? 4.957 11.672 11.281 1 87.12 3 THR B C 1
ATOM 672 O O . THR B 1 3 ? 3.955 12.148 11.828 1 87.12 3 THR B O 1
ATOM 675 N N . LEU B 1 4 ? 4.879 10.859 10.266 1 96.81 4 LEU B N 1
ATOM 676 C CA . LEU B 1 4 ? 3.643 10.234 9.828 1 96.81 4 LEU B CA 1
ATOM 677 C C . LEU B 1 4 ? 3.674 8.727 10.078 1 96.81 4 LEU B C 1
ATOM 679 O O . LEU B 1 4 ? 4.73 8.102 9.984 1 96.81 4 LEU B O 1
ATOM 683 N N . PHE B 1 5 ? 2.488 8.203 10.461 1 98.19 5 PHE B N 1
ATOM 684 C CA . PHE B 1 5 ? 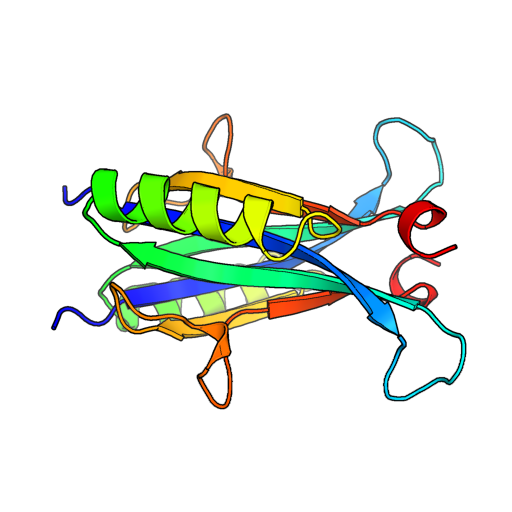2.32 6.762 10.602 1 98.19 5 PHE B CA 1
ATOM 685 C C . PHE B 1 5 ? 1.204 6.254 9.695 1 98.19 5 PHE B C 1
ATOM 687 O O . PHE B 1 5 ? 0.218 6.957 9.461 1 98.19 5 PHE B O 1
ATOM 694 N N . LEU B 1 6 ? 1.405 5.137 9.164 1 98.75 6 LEU B N 1
ATOM 695 C CA . LEU B 1 6 ? 0.35 4.531 8.359 1 98.75 6 LEU B CA 1
ATOM 696 C C . LEU B 1 6 ? 0.236 3.039 8.648 1 98.75 6 LEU B C 1
ATOM 698 O O . LEU B 1 6 ? 1.188 2.422 9.133 1 98.75 6 LEU B O 1
ATOM 702 N N . ILE B 1 7 ? -0.935 2.447 8.414 1 98.88 7 ILE B N 1
ATOM 703 C CA . ILE B 1 7 ? -1.189 1.017 8.555 1 98.88 7 ILE B CA 1
ATOM 704 C C . ILE B 1 7 ? -1.445 0.407 7.176 1 98.88 7 ILE B C 1
ATOM 706 O O . ILE B 1 7 ? -2.34 0.85 6.449 1 98.88 7 ILE B O 1
ATOM 710 N N . LEU B 1 8 ? -0.626 -0.53 6.84 1 98.94 8 LEU B N 1
ATOM 711 C CA . LEU B 1 8 ? -0.813 -1.337 5.641 1 98.94 8 LEU B CA 1
ATOM 712 C C . LEU B 1 8 ? -1.584 -2.613 5.957 1 98.94 8 LEU B C 1
ATOM 714 O O . LEU B 1 8 ? -1.376 -3.225 7.008 1 98.94 8 LEU B O 1
ATOM 718 N N . CYS B 1 9 ? -2.447 -2.977 5.066 1 98.88 9 CYS B N 1
ATOM 719 C CA . CYS B 1 9 ? -3.211 -4.215 5.16 1 98.88 9 CYS B CA 1
ATOM 720 C C . CYS B 1 9 ? -2.961 -5.102 3.947 1 98.88 9 CYS B C 1
ATOM 722 O O . CYS B 1 9 ? -3.016 -4.637 2.809 1 98.88 9 CYS B O 1
ATOM 724 N N . GLY B 1 10 ? -2.604 -6.332 4.148 1 98.81 10 GLY B N 1
ATOM 725 C CA . GLY B 1 10 ? -2.623 -7.391 3.15 1 98.81 10 GLY B CA 1
ATOM 726 C C . GLY B 1 10 ? -3.738 -8.391 3.367 1 98.81 10 GLY B C 1
ATOM 727 O O . GLY B 1 10 ? -3.938 -8.875 4.484 1 98.81 10 GLY B O 1
ATOM 728 N N . SER B 1 11 ? -4.457 -8.672 2.355 1 98.38 11 SER B N 1
ATOM 729 C CA . SER B 1 11 ? -5.543 -9.641 2.451 1 98.38 11 SER B CA 1
ATOM 730 C C . SER B 1 11 ? -5.656 -10.469 1.177 1 98.38 11 SER B C 1
ATOM 732 O O . SER B 1 11 ? -5.156 -10.07 0.123 1 98.38 11 SER B O 1
ATOM 734 N N . VAL B 1 12 ? -6.219 -11.648 1.312 1 97.5 12 VAL B N 1
ATOM 735 C CA . VAL B 1 12 ? -6.59 -12.484 0.175 1 97.5 12 VAL B CA 1
ATOM 736 C C . VAL B 1 12 ? -8.109 -12.516 0.03 1 97.5 12 VAL B C 1
ATOM 738 O O . VAL B 1 12 ? -8.828 -12.812 0.99 1 97.5 12 VAL B O 1
ATOM 741 N N . GLU B 1 13 ? -8.492 -12.117 -1.15 1 95.94 13 GLU B N 1
ATOM 742 C CA . GLU B 1 13 ? -9.93 -12.023 -1.401 1 95.94 13 GLU B CA 1
ATOM 743 C C . GLU B 1 13 ? -10.32 -12.781 -2.672 1 95.94 13 GLU B C 1
ATOM 745 O O . GLU B 1 13 ? -9.461 -13.062 -3.518 1 95.94 13 GLU B O 1
ATOM 750 N N . GLU B 1 14 ? -11.633 -13.117 -2.744 1 94.44 14 GLU B N 1
ATOM 751 C CA . GLU B 1 14 ? -12.141 -13.695 -3.988 1 94.44 14 GLU B CA 1
ATOM 752 C C . GLU B 1 14 ? -12.211 -12.641 -5.094 1 94.44 14 GLU B C 1
ATOM 754 O O . GLU B 1 14 ? -12.602 -11.5 -4.848 1 94.44 14 GLU B O 1
ATOM 759 N N . SER B 1 15 ? -11.75 -13.102 -6.254 1 91.81 15 SER B N 1
ATOM 760 C CA . SER B 1 15 ? -11.812 -12.203 -7.402 1 91.81 15 SER B CA 1
ATOM 761 C C . SER B 1 15 ? -13.25 -11.844 -7.75 1 91.81 15 SER B C 1
ATOM 763 O O . SER B 1 15 ? -14.125 -12.711 -7.746 1 91.81 15 SER B O 1
ATOM 765 N N . THR B 1 16 ? -13.406 -10.617 -8.031 1 86.25 16 THR B N 1
ATOM 766 C CA . THR B 1 16 ? -14.75 -10.195 -8.414 1 86.25 16 THR B CA 1
ATOM 767 C C . THR B 1 16 ? -15.031 -10.562 -9.867 1 86.25 16 THR B C 1
ATOM 769 O O . THR B 1 16 ? -16.188 -10.711 -10.266 1 86.25 16 THR B O 1
ATOM 772 N N . SER B 1 17 ? -14 -10.688 -10.641 1 86.44 17 SER B N 1
ATOM 773 C CA . SER B 1 17 ? -14.148 -10.93 -12.078 1 86.44 17 SER B CA 1
ATOM 774 C C . SER B 1 17 ? -14.102 -12.414 -12.398 1 86.44 17 SER B C 1
ATOM 776 O O . SER B 1 17 ? -14.656 -12.859 -13.406 1 86.44 17 SER B O 1
ATOM 778 N N . GLU B 1 18 ? -13.305 -13.25 -11.719 1 84.69 18 GLU B N 1
ATOM 779 C CA . GLU B 1 18 ? -13.156 -14.688 -11.93 1 84.69 18 GLU B CA 1
ATOM 780 C C . GLU B 1 18 ? -13.508 -15.469 -10.664 1 84.69 18 GLU B C 1
ATOM 782 O O . GLU B 1 18 ? -12.672 -15.609 -9.766 1 84.69 18 GLU B O 1
ATOM 787 N N . PRO B 1 19 ? -14.734 -16.094 -10.82 1 81.25 19 PRO B N 1
ATOM 788 C CA . PRO B 1 19 ? -15.148 -16.859 -9.648 1 81.25 19 PRO B CA 1
ATOM 789 C C . PRO B 1 19 ? -14.156 -17.969 -9.297 1 81.25 19 PRO B C 1
ATOM 791 O O . PRO B 1 19 ? -13.555 -18.578 -10.188 1 81.25 19 PRO B O 1
ATOM 794 N N . HIS B 1 20 ? -13.781 -18.078 -8.07 1 85.75 20 HIS B N 1
ATOM 795 C CA . HIS B 1 20 ? -12.945 -19.125 -7.504 1 85.75 20 HIS B CA 1
ATOM 796 C C . HIS B 1 20 ? -11.477 -18.719 -7.512 1 85.75 20 HIS B C 1
ATOM 798 O O . HIS B 1 20 ? -10.633 -19.422 -6.945 1 85.75 20 HIS B O 1
ATOM 804 N N . ASP B 1 21 ? -11.266 -17.656 -8.305 1 92.62 21 ASP B N 1
ATOM 805 C CA . ASP B 1 21 ? -9.898 -17.156 -8.258 1 92.62 21 ASP B CA 1
ATOM 806 C C . ASP B 1 21 ? -9.688 -16.234 -7.066 1 92.62 21 ASP B C 1
ATOM 808 O O . ASP B 1 21 ? -10.609 -15.547 -6.637 1 92.62 21 ASP B O 1
ATOM 812 N N . LYS B 1 22 ? -8.516 -16.375 -6.527 1 96.31 22 LYS B N 1
ATOM 813 C CA . LYS B 1 22 ? -8.156 -15.5 -5.418 1 96.31 22 LYS B CA 1
ATOM 814 C C . LYS B 1 22 ? -7.211 -14.391 -5.875 1 96.31 22 LYS B C 1
ATOM 816 O O . LYS B 1 22 ? -6.391 -14.602 -6.77 1 96.31 22 LYS B O 1
ATOM 821 N N . VAL B 1 23 ? -7.363 -13.234 -5.332 1 97.69 23 VAL B N 1
ATOM 822 C CA . VAL B 1 23 ? -6.438 -12.133 -5.551 1 97.69 23 VAL B CA 1
ATOM 823 C C . VAL B 1 23 ? -5.891 -11.641 -4.211 1 97.69 23 VAL B C 1
ATOM 825 O O . VAL B 1 23 ? -6.566 -11.734 -3.184 1 97.69 23 VAL B O 1
ATOM 828 N N . GLY B 1 24 ? -4.668 -11.266 -4.211 1 98.38 24 GLY B N 1
ATOM 829 C CA . GLY B 1 24 ? -4.105 -10.531 -3.088 1 98.38 24 GLY B CA 1
ATOM 830 C C . GLY B 1 24 ? -4.34 -9.039 -3.172 1 98.38 24 GLY B C 1
ATOM 831 O O . GLY B 1 24 ? -4.199 -8.438 -4.238 1 98.38 24 GLY B O 1
ATOM 832 N N . VAL B 1 25 ? -4.812 -8.43 -2.092 1 98.19 25 VAL B N 1
ATOM 833 C CA . VAL B 1 25 ? -5.016 -6.984 -2.025 1 98.19 25 VAL B CA 1
ATOM 834 C C . VAL B 1 25 ? -4.121 -6.387 -0.938 1 98.19 25 VAL B C 1
ATOM 836 O O . VAL B 1 25 ? -4.07 -6.902 0.181 1 98.19 25 VAL B O 1
ATOM 839 N N . VAL B 1 26 ? -3.355 -5.348 -1.281 1 98.81 26 VAL B N 1
ATOM 840 C CA . VAL B 1 26 ? -2.602 -4.562 -0.308 1 98.81 26 VAL B CA 1
ATOM 841 C C . VAL B 1 26 ? -3.09 -3.117 -0.323 1 98.81 26 VAL B C 1
ATOM 843 O O . VAL B 1 26 ? -3.205 -2.506 -1.388 1 98.81 26 VAL B O 1
ATOM 846 N N . SER B 1 27 ? -3.471 -2.602 0.812 1 98.88 27 SER B N 1
ATOM 847 C CA . SER B 1 27 ? -4.051 -1.265 0.895 1 98.88 27 SER B CA 1
ATOM 848 C C . SER B 1 27 ? -3.527 -0.51 2.113 1 98.88 27 SER B C 1
ATOM 850 O O . SER B 1 27 ? -3.053 -1.121 3.072 1 98.88 27 SER B O 1
ATOM 852 N N . VAL B 1 28 ? -3.469 0.759 2.035 1 98.88 28 VAL B N 1
ATOM 853 C CA . VAL B 1 28 ? -3.334 1.615 3.211 1 98.88 28 VAL B CA 1
ATOM 854 C C . VAL B 1 28 ? -4.703 1.835 3.848 1 98.88 28 VAL B C 1
ATOM 856 O O . VAL B 1 28 ? -5.629 2.328 3.197 1 98.88 28 VAL B O 1
ATOM 859 N N . VAL B 1 29 ? -4.789 1.55 5.176 1 98.81 29 VAL B N 1
ATOM 860 C CA 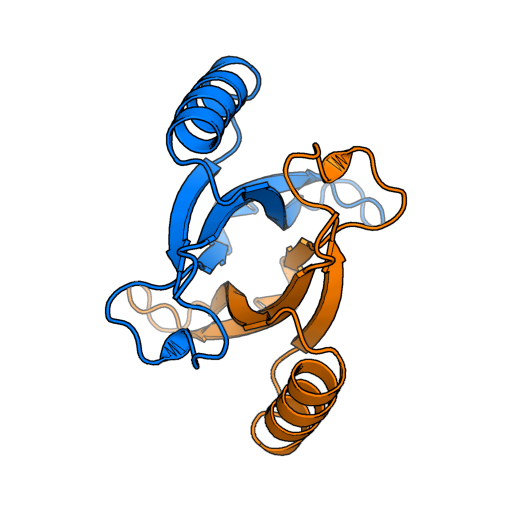. VAL B 1 29 ? -6.137 1.558 5.727 1 98.81 29 VAL B CA 1
ATOM 861 C C . VAL B 1 29 ? -6.277 2.693 6.738 1 98.81 29 VAL B C 1
ATOM 863 O O . VAL B 1 29 ? -7.391 3.068 7.113 1 98.81 29 VAL B O 1
ATOM 866 N N . TYR B 1 30 ? -5.211 3.262 7.234 1 98.75 30 TYR B N 1
ATOM 867 C CA . TYR B 1 30 ? -5.234 4.316 8.242 1 98.75 30 TYR B CA 1
ATOM 868 C C . TYR B 1 30 ? -3.939 5.121 8.219 1 98.75 30 TYR B C 1
ATOM 870 O O . TYR B 1 30 ? -2.855 4.559 8.039 1 98.75 30 TYR B O 1
ATOM 878 N N . VAL B 1 31 ? -4.047 6.438 8.367 1 98.38 31 VAL B N 1
ATOM 879 C CA . VAL B 1 31 ? -2.898 7.332 8.453 1 98.38 31 VAL B CA 1
ATOM 880 C C . VAL B 1 31 ? -3.121 8.352 9.57 1 98.38 31 VAL B C 1
ATOM 882 O O . VAL B 1 31 ? -4.227 8.875 9.727 1 98.38 31 VAL B O 1
ATOM 885 N N . SER B 1 32 ? -2.084 8.578 10.328 1 97.44 32 SER B N 1
ATOM 886 C CA . SER B 1 32 ? -2.174 9.539 11.422 1 97.44 32 SER B CA 1
ATOM 887 C C . SER B 1 32 ? -0.794 10.055 11.82 1 97.44 32 SER B C 1
ATOM 889 O O . SER B 1 32 ? 0.21 9.367 11.617 1 97.44 32 SER B O 1
ATOM 891 N N . ASN B 1 33 ? -0.776 11.273 12.445 1 96.62 33 ASN B N 1
ATOM 892 C CA . ASN B 1 33 ? 0.445 11.766 13.07 1 96.62 33 ASN B CA 1
ATOM 893 C C . ASN B 1 33 ? 0.489 11.414 14.555 1 96.62 33 ASN B C 1
ATOM 895 O O . ASN B 1 33 ? 1.438 11.773 15.258 1 96.62 33 ASN B O 1
ATOM 899 N N . ASP B 1 34 ? -0.459 10.742 15.008 1 96.69 34 ASP B N 1
ATOM 900 C CA . ASP B 1 34 ? -0.596 10.359 16.406 1 96.69 34 ASP B CA 1
ATOM 901 C C . ASP B 1 34 ? -0.326 8.867 16.594 1 96.69 34 ASP B C 1
ATOM 903 O O . ASP B 1 34 ? -1.189 8.039 16.312 1 96.69 34 ASP B O 1
ATOM 907 N N . LYS B 1 35 ? 0.768 8.547 17.156 1 97.12 35 LYS B N 1
ATOM 908 C CA . LYS B 1 35 ? 1.194 7.16 17.328 1 97.12 35 LYS B CA 1
ATOM 909 C C . LYS B 1 35 ? 0.197 6.379 18.188 1 97.12 35 LYS B C 1
ATOM 911 O O . LYS B 1 35 ? -0.028 5.191 17.953 1 97.12 35 LYS B O 1
ATOM 916 N N . GLU B 1 36 ? -0.353 6.98 19.141 1 98.06 36 GLU B N 1
ATOM 917 C CA . GLU B 1 36 ? -1.315 6.289 19.984 1 98.06 36 GLU B CA 1
ATOM 918 C C . GLU B 1 36 ? -2.549 5.863 19.188 1 98.06 36 GLU B C 1
ATOM 920 O O . GLU B 1 36 ? -3.098 4.781 19.422 1 98.06 36 GLU B O 1
ATOM 925 N N . LYS B 1 37 ? -3.023 6.746 18.312 1 98 37 LYS B N 1
ATOM 926 C CA . LYS B 1 37 ? -4.148 6.402 17.453 1 98 37 LYS B CA 1
ATOM 927 C C . LYS B 1 37 ? -3.803 5.223 16.547 1 98 37 LYS B C 1
ATOM 929 O O . LYS B 1 37 ? -4.625 4.328 16.344 1 98 37 LYS B O 1
ATOM 934 N N . ILE B 1 38 ? -2.631 5.184 16.047 1 98.75 38 ILE B N 1
ATOM 935 C CA . ILE B 1 38 ? -2.164 4.109 15.18 1 98.75 38 ILE B CA 1
ATOM 936 C C . ILE B 1 38 ? -2.143 2.791 15.953 1 98.75 38 ILE B C 1
ATOM 938 O O . ILE B 1 38 ? -2.656 1.777 15.477 1 98.75 38 ILE B O 1
ATOM 942 N N . ASP B 1 39 ? -1.562 2.848 17.109 1 98.62 39 ASP B N 1
ATOM 943 C CA . ASP B 1 39 ? -1.448 1.634 17.906 1 98.62 39 ASP B CA 1
ATOM 944 C C . ASP B 1 39 ? -2.824 1.07 18.25 1 98.62 39 ASP B C 1
ATOM 946 O O . ASP B 1 39 ? -3.051 -0.137 18.156 1 98.62 39 ASP B O 1
ATOM 950 N N . SER B 1 40 ? -3.652 1.923 18.641 1 98.69 40 SER B N 1
ATOM 951 C CA . SER B 1 40 ? -5.008 1.507 18.984 1 98.69 40 SER B CA 1
ATOM 952 C C . SER B 1 40 ? -5.738 0.938 17.781 1 98.69 40 SER B C 1
ATOM 954 O O . SER B 1 40 ? -6.398 -0.098 17.875 1 98.69 40 SER B O 1
ATOM 956 N N . LYS B 1 41 ? -5.707 1.663 16.672 1 98.75 41 LYS B N 1
ATOM 957 C CA . LYS B 1 41 ? -6.355 1.206 15.445 1 98.75 41 LYS B CA 1
ATOM 958 C C . LYS B 1 41 ? -5.781 -0.13 14.984 1 98.75 41 LYS B C 1
ATOM 960 O O . LYS B 1 41 ? -6.523 -1.021 14.57 1 98.75 41 LYS B O 1
ATOM 965 N N . LEU B 1 42 ? -4.496 -0.24 15.055 1 98.88 42 LEU B N 1
ATOM 966 C CA . LEU B 1 42 ? -3.836 -1.482 14.672 1 98.88 42 LEU B CA 1
ATOM 967 C C . LEU B 1 42 ? -4.348 -2.652 15.5 1 98.88 42 LEU B C 1
ATOM 969 O O . LEU B 1 42 ? -4.707 -3.699 14.953 1 98.88 42 LEU B O 1
ATOM 973 N N . GLU B 1 43 ? -4.371 -2.48 16.75 1 98.69 43 GLU B N 1
ATOM 974 C CA . GLU B 1 43 ? -4.852 -3.525 17.656 1 98.69 43 GLU B CA 1
ATOM 975 C C . GLU B 1 43 ? -6.289 -3.918 17.328 1 98.69 43 GLU B C 1
ATOM 977 O O . GLU B 1 43 ? -6.613 -5.105 17.266 1 98.69 43 GLU B O 1
ATOM 982 N N . ASN B 1 44 ? -7.078 -2.975 17.156 1 98.75 44 ASN B N 1
ATOM 983 C CA . ASN B 1 44 ? -8.484 -3.227 16.844 1 98.75 44 ASN B CA 1
ATOM 984 C C . ASN B 1 44 ? -8.625 -3.979 15.523 1 98.75 44 ASN B C 1
ATOM 986 O O . ASN B 1 44 ? -9.414 -4.922 15.422 1 98.75 44 ASN B O 1
ATOM 990 N N . LEU B 1 45 ? -7.918 -3.539 14.516 1 98.75 45 LEU B N 1
ATOM 991 C CA . LEU B 1 45 ? -7.98 -4.176 13.203 1 98.75 45 LEU B CA 1
ATOM 992 C C . LEU B 1 45 ? -7.535 -5.629 13.281 1 98.75 45 LEU B C 1
ATOM 994 O O . LEU B 1 45 ? -8.18 -6.516 12.719 1 98.75 45 LEU B O 1
ATOM 998 N N . GLN B 1 46 ? -6.469 -5.867 14.031 1 98.62 46 GLN B N 1
ATOM 999 C CA . GLN B 1 46 ? -5.949 -7.223 14.164 1 98.62 46 GLN B CA 1
ATOM 1000 C C . GLN B 1 46 ? -6.926 -8.109 14.93 1 98.62 46 GLN B C 1
ATOM 1002 O O . GLN B 1 46 ? -7.066 -9.297 14.625 1 98.62 46 GLN B O 1
ATOM 1007 N N . LYS B 1 47 ? -7.559 -7.523 15.891 1 98.38 47 LYS B N 1
ATOM 1008 C CA . LYS B 1 47 ? -8.523 -8.273 16.688 1 98.38 47 LYS B CA 1
ATOM 1009 C C . LYS B 1 47 ? -9.797 -8.562 15.898 1 98.38 47 LYS B C 1
ATOM 1011 O O . LYS B 1 47 ? -10.336 -9.664 15.969 1 98.38 47 LYS B O 1
ATOM 1016 N N . THR B 1 48 ? -10.32 -7.637 15.133 1 97.94 48 THR B N 1
ATOM 1017 C CA . THR B 1 48 ? -11.609 -7.727 14.461 1 97.94 48 THR B CA 1
ATOM 1018 C C . THR B 1 48 ? -11.477 -8.477 13.133 1 97.94 48 THR B C 1
ATOM 1020 O O . THR B 1 48 ? -12.438 -9.07 12.656 1 97.94 48 THR B O 1
ATOM 1023 N N . HIS B 1 49 ? -10.344 -8.422 12.477 1 97.75 49 HIS B N 1
ATOM 1024 C CA . HIS B 1 49 ? -10.07 -9.102 11.211 1 97.75 49 HIS B CA 1
ATOM 1025 C C . HIS B 1 49 ? -8.766 -9.883 11.273 1 97.75 49 HIS B C 1
ATOM 1027 O O . HIS B 1 49 ? -7.812 -9.562 10.555 1 97.75 49 HIS B O 1
ATOM 1033 N N . PRO B 1 50 ? -8.758 -10.992 12.039 1 97.44 50 PRO B N 1
ATOM 1034 C CA . PRO B 1 50 ? -7.512 -11.711 12.305 1 97.44 50 PRO B CA 1
ATOM 1035 C C . PRO B 1 50 ? -6.965 -12.414 11.062 1 97.44 50 PRO B C 1
ATOM 1037 O O . PRO B 1 50 ? -5.797 -12.812 11.039 1 97.44 50 PRO B O 1
ATOM 1040 N N . ASP B 1 51 ? -7.699 -12.531 10.039 1 96.75 51 ASP B N 1
ATOM 1041 C CA . ASP B 1 51 ? -7.258 -13.234 8.836 1 96.75 51 ASP B CA 1
ATOM 1042 C C . ASP B 1 51 ? -6.438 -12.32 7.934 1 96.75 51 ASP B C 1
ATOM 1044 O O . ASP B 1 51 ? -5.781 -12.789 7 1 96.75 51 ASP B O 1
ATOM 1048 N N . ASN B 1 52 ? -6.543 -11.047 8.133 1 98.06 52 ASN B N 1
ATOM 1049 C CA . ASN B 1 52 ? -5.77 -10.07 7.375 1 98.06 52 ASN B CA 1
ATOM 1050 C C . ASN B 1 52 ? -4.414 -9.797 8.023 1 98.06 52 ASN B C 1
ATOM 1052 O O . ASN B 1 52 ? -4.246 -10.016 9.227 1 98.06 52 ASN B O 1
ATOM 1056 N N . PHE B 1 53 ? -3.504 -9.461 7.25 1 98.38 53 PHE B N 1
ATOM 1057 C CA . PHE B 1 53 ? -2.188 -9.078 7.746 1 98.38 53 PHE B CA 1
ATOM 1058 C C . PHE B 1 53 ? -2.066 -7.562 7.844 1 98.38 53 PHE B C 1
ATOM 1060 O O . PHE B 1 53 ? -2.314 -6.852 6.867 1 98.38 53 PHE B O 1
ATOM 1067 N N . TYR B 1 54 ? -1.694 -7.074 9.062 1 98.75 54 TYR B N 1
ATOM 1068 C CA . TYR B 1 54 ? -1.55 -5.641 9.289 1 98.75 54 TYR B CA 1
ATOM 1069 C C . TYR B 1 54 ? -0.152 -5.305 9.789 1 98.75 54 TYR B C 1
ATOM 1071 O O . TYR B 1 54 ? 0.416 -6.043 10.602 1 98.75 54 TYR B O 1
ATOM 1079 N N . MET B 1 55 ? 0.397 -4.199 9.359 1 98.25 55 MET B N 1
ATOM 1080 C CA . MET B 1 55 ? 1.652 -3.66 9.875 1 98.25 55 MET B CA 1
ATOM 1081 C C . MET B 1 55 ? 1.61 -2.137 9.922 1 98.25 55 MET B C 1
ATOM 1083 O O . MET B 1 55 ? 1.104 -1.496 9 1 98.25 55 MET B O 1
ATOM 1087 N N . ALA B 1 56 ? 2.141 -1.605 10.93 1 98.75 56 ALA B N 1
ATOM 1088 C CA . ALA B 1 56 ? 2.287 -0.157 11.039 1 98.75 56 ALA B CA 1
ATOM 1089 C C . ALA B 1 56 ? 3.713 0.276 10.711 1 98.75 56 ALA B C 1
ATOM 1091 O O . ALA B 1 56 ? 4.672 -0.428 11.031 1 98.75 56 ALA B O 1
ATOM 1092 N N . TYR B 1 57 ? 3.805 1.473 10.133 1 98.5 57 TYR B N 1
ATOM 1093 C CA . TYR B 1 57 ? 5.105 2.018 9.758 1 98.5 57 TYR B CA 1
ATOM 1094 C C . TYR B 1 57 ? 5.215 3.484 10.156 1 98.5 57 TYR B C 1
ATOM 1096 O O . TYR B 1 57 ? 4.234 4.227 10.086 1 98.5 57 TYR B O 1
ATOM 1104 N N . GLU B 1 58 ? 6.414 3.83 10.523 1 97.38 58 GLU B N 1
ATOM 1105 C CA . GLU B 1 58 ? 6.809 5.234 10.609 1 97.38 58 GLU B CA 1
ATOM 1106 C C . GLU B 1 58 ? 7.512 5.691 9.336 1 97.38 58 GLU B C 1
ATOM 1108 O O . GLU B 1 58 ? 8.469 5.062 8.891 1 97.38 58 GLU B O 1
ATOM 1113 N N . VAL B 1 59 ? 6.941 6.832 8.82 1 96.88 59 VAL B N 1
ATOM 1114 C CA . VAL B 1 59 ? 7.559 7.238 7.559 1 96.88 59 VAL B CA 1
ATOM 1115 C C . VAL B 1 59 ? 7.824 8.742 7.574 1 96.88 59 VAL B C 1
ATOM 1117 O O . VAL B 1 59 ? 7 9.516 8.062 1 96.88 59 VAL B O 1
ATOM 1120 N N . PRO B 1 60 ? 8.977 9.125 7.082 1 96.5 60 PRO B N 1
ATOM 1121 C CA . PRO B 1 60 ? 9.219 10.555 6.863 1 96.5 60 PRO B CA 1
ATOM 1122 C C . PRO B 1 60 ? 8.484 11.094 5.641 1 96.5 60 PRO B C 1
ATOM 1124 O O . PRO B 1 60 ? 8.312 10.383 4.652 1 96.5 60 PRO B O 1
ATOM 1127 N N . MET B 1 61 ? 8.078 12.375 5.688 1 95.69 61 MET B N 1
ATOM 1128 C CA . MET B 1 61 ? 7.445 13.039 4.551 1 95.69 61 MET B CA 1
ATOM 1129 C C . MET B 1 61 ? 8.492 13.539 3.566 1 95.69 61 MET B C 1
ATOM 1131 O O . MET B 1 61 ? 9.656 13.734 3.932 1 95.69 61 MET B O 1
ATOM 1135 N N . ASP B 1 62 ? 8.07 13.641 2.359 1 96.88 62 ASP B N 1
ATOM 1136 C CA . ASP B 1 62 ? 8.867 14.234 1.298 1 96.88 62 ASP B CA 1
ATOM 1137 C C . ASP B 1 62 ? 10.188 13.492 1.115 1 96.88 62 ASP B C 1
ATOM 1139 O O . ASP B 1 62 ? 11.227 14.102 0.869 1 96.88 62 ASP B O 1
ATOM 1143 N N . THR B 1 63 ? 10.164 12.227 1.368 1 97.12 63 THR B N 1
ATOM 1144 C CA . THR B 1 63 ? 11.336 11.359 1.274 1 97.12 63 THR B CA 1
ATOM 1145 C C . THR B 1 63 ? 11.047 10.148 0.395 1 97.12 63 THR B C 1
ATOM 1147 O O . THR B 1 63 ? 9.953 9.57 0.464 1 97.12 63 THR B O 1
ATOM 1150 N N . ASP B 1 64 ? 12.016 9.805 -0.416 1 97.69 64 ASP B N 1
ATOM 1151 C CA . ASP B 1 64 ? 11.945 8.516 -1.098 1 97.69 64 ASP B CA 1
ATOM 1152 C C . ASP B 1 64 ? 12.016 7.367 -0.099 1 97.69 64 ASP B C 1
ATOM 1154 O O . ASP B 1 64 ? 13.086 7.039 0.412 1 97.69 64 ASP B O 1
ATOM 1158 N N . LEU B 1 65 ? 10.914 6.719 0.083 1 98.06 65 LEU B N 1
ATOM 1159 C CA . LEU B 1 65 ? 10.828 5.73 1.154 1 98.06 65 LEU B CA 1
ATOM 1160 C C . LEU B 1 65 ? 11.609 4.473 0.796 1 98.06 65 LEU B C 1
ATOM 1162 O O . LEU B 1 65 ? 12.016 3.715 1.682 1 98.06 65 LEU B O 1
ATOM 1166 N N . THR B 1 66 ? 11.797 4.23 -0.493 1 97.31 66 THR B N 1
ATOM 1167 C CA . THR B 1 66 ? 12.445 3 -0.934 1 97.31 66 THR B CA 1
ATOM 1168 C C . THR B 1 66 ? 13.922 3.01 -0.576 1 97.31 66 THR B C 1
ATOM 1170 O O . THR B 1 66 ? 14.609 1.995 -0.722 1 97.31 66 THR B O 1
ATOM 1173 N N . THR B 1 67 ? 14.445 4.172 -0.119 1 96.88 67 THR B N 1
ATOM 1174 C CA . THR B 1 67 ? 15.844 4.285 0.277 1 96.88 67 THR B CA 1
ATOM 1175 C C . THR B 1 67 ? 16.031 3.904 1.744 1 96.88 67 THR B C 1
ATOM 1177 O O . THR B 1 67 ? 17.156 3.781 2.227 1 96.88 67 THR B O 1
ATOM 1180 N N . LEU B 1 68 ? 14.945 3.76 2.516 1 95.75 68 LEU B N 1
ATOM 1181 C CA . LEU B 1 68 ? 14.992 3.373 3.922 1 95.75 68 LEU B CA 1
ATOM 1182 C C . LEU B 1 68 ? 15.305 1.887 4.066 1 95.75 68 LEU B C 1
ATOM 1184 O O . LEU B 1 68 ? 15.055 1.103 3.148 1 95.75 68 LEU B O 1
ATOM 1188 N N . GLU B 1 69 ? 15.898 1.52 5.23 1 93.69 69 GLU B N 1
ATOM 1189 C CA . GLU B 1 69 ? 16.141 0.11 5.516 1 93.69 69 GLU B CA 1
ATOM 1190 C C . GLU B 1 69 ? 14.852 -0.7 5.477 1 93.69 69 GLU B C 1
ATOM 1192 O O . GLU B 1 69 ? 14.828 -1.821 4.965 1 93.69 69 GLU B O 1
ATOM 1197 N N . HIS B 1 70 ? 13.844 -0.237 6.098 1 94.06 70 HIS B N 1
ATOM 1198 C CA . HIS B 1 70 ? 12.5 -0.803 6.059 1 94.06 70 HIS B CA 1
ATOM 1199 C C . HIS B 1 70 ? 11.469 0.254 5.684 1 94.06 70 HIS B C 1
ATOM 1201 O O . HIS B 1 70 ? 11.422 1.325 6.293 1 94.06 70 HIS B O 1
ATOM 1207 N N . TYR B 1 71 ? 10.773 -0.064 4.664 1 97.5 71 TYR B N 1
ATOM 1208 C CA . TYR B 1 71 ? 9.719 0.858 4.246 1 97.5 71 TYR B CA 1
ATOM 1209 C C . TYR B 1 71 ? 8.414 0.119 4.008 1 97.5 71 TYR B C 1
ATOM 1211 O O . TYR B 1 71 ? 8.391 -1.111 3.92 1 97.5 71 TYR B O 1
ATOM 1219 N N . PRO B 1 72 ? 7.242 0.844 3.99 1 98.44 72 PRO B N 1
ATOM 1220 C CA . PRO B 1 72 ? 5.941 0.178 3.898 1 98.44 72 PRO B CA 1
ATOM 1221 C C . PRO B 1 72 ? 5.773 -0.611 2.604 1 98.44 72 PRO B C 1
ATOM 1223 O O . PRO B 1 72 ? 5.711 -0.022 1.521 1 98.44 72 PRO B O 1
ATOM 1226 N N . GLY B 1 73 ? 5.613 -1.896 2.758 1 98.44 73 GLY B N 1
ATOM 1227 C CA . GLY B 1 73 ? 5.402 -2.793 1.634 1 98.44 73 GLY B CA 1
ATOM 1228 C C . GLY B 1 73 ? 5.07 -4.211 2.057 1 98.44 73 GLY B C 1
ATOM 1229 O O . GLY B 1 73 ? 5.582 -4.699 3.066 1 98.44 73 GLY B O 1
ATOM 1230 N N . LEU B 1 74 ? 4.219 -4.867 1.329 1 98.19 74 LEU B N 1
ATOM 1231 C CA . LEU B 1 74 ? 3.846 -6.258 1.557 1 98.19 74 LEU B CA 1
ATOM 1232 C C . LEU B 1 74 ? 3.984 -7.074 0.276 1 98.19 74 LEU B C 1
ATOM 1234 O O . LEU B 1 74 ? 3.725 -6.57 -0.818 1 98.19 74 LEU B O 1
ATOM 1238 N N . GLU B 1 75 ? 4.379 -8.273 0.459 1 97.12 75 GLU B N 1
ATOM 1239 C CA . GLU B 1 75 ? 4.523 -9.219 -0.64 1 97.12 75 GLU B CA 1
ATOM 1240 C C . GLU B 1 75 ? 3.332 -10.172 -0.711 1 97.12 75 GLU B C 1
ATOM 1242 O O . GLU B 1 75 ? 2.826 -10.617 0.32 1 97.12 75 GLU B O 1
ATOM 1247 N N . ILE B 1 76 ? 2.873 -10.438 -1.936 1 98.06 76 ILE B N 1
ATOM 1248 C CA . ILE B 1 76 ? 1.894 -11.477 -2.236 1 98.06 76 ILE B CA 1
ATOM 1249 C C . ILE B 1 76 ? 2.527 -12.539 -3.129 1 98.06 76 ILE B C 1
ATOM 1251 O O . ILE B 1 76 ? 3.023 -12.234 -4.215 1 98.06 76 ILE B O 1
ATOM 1255 N N . SER B 1 77 ? 2.492 -13.773 -2.65 1 96.56 77 SER B N 1
ATOM 1256 C CA . SER B 1 77 ? 3.037 -14.867 -3.439 1 96.56 77 SER B CA 1
ATOM 1257 C C . SER B 1 77 ? 1.926 -15.695 -4.074 1 96.56 77 SER B C 1
ATOM 1259 O O . SER B 1 77 ? 0.754 -15.547 -3.723 1 96.56 77 SER B O 1
ATOM 1261 N N . LYS B 1 78 ? 2.396 -16.625 -5.023 1 94.69 78 LYS B N 1
ATOM 1262 C CA . LYS B 1 78 ? 1.439 -17.547 -5.617 1 94.69 78 LYS B CA 1
ATOM 1263 C C . LYS B 1 78 ? 0.82 -18.453 -4.555 1 94.69 78 LYS B C 1
ATOM 1265 O O . LYS B 1 78 ? -0.361 -18.797 -4.633 1 94.69 78 LYS B O 1
ATOM 1270 N N . GLU B 1 79 ? 1.605 -18.766 -3.623 1 94.19 79 GLU B N 1
ATOM 1271 C CA . GLU B 1 79 ? 1.145 -19.656 -2.559 1 94.19 79 GLU B CA 1
ATOM 1272 C C . GLU B 1 79 ? 0.03 -19 -1.743 1 94.19 79 GLU B C 1
ATOM 1274 O O . GLU B 1 79 ? -0.886 -19.688 -1.281 1 94.19 79 GLU B O 1
ATOM 1279 N N . ASP B 1 80 ? 0.089 -17.703 -1.526 1 95.81 80 ASP B N 1
ATOM 1280 C CA . ASP B 1 80 ? -0.95 -16.984 -0.792 1 95.81 80 ASP B CA 1
ATOM 1281 C C . ASP B 1 80 ? -2.289 -17.062 -1.523 1 95.81 80 ASP B C 1
ATOM 1283 O O . ASP B 1 80 ? -3.346 -16.891 -0.911 1 95.81 80 ASP B O 1
ATOM 1287 N N . LEU B 1 81 ? -2.199 -17.234 -2.805 1 95.81 81 LEU B N 1
ATOM 1288 C CA . LEU B 1 81 ? -3.398 -17.156 -3.631 1 95.81 81 LEU B CA 1
ATOM 1289 C C . LEU B 1 81 ? -3.941 -18.531 -3.957 1 95.81 81 LEU B C 1
ATOM 1291 O O . LEU B 1 81 ? -4.789 -18.688 -4.84 1 95.81 81 LEU B O 1
ATOM 1295 N N . ASN B 1 82 ? -3.342 -19.547 -3.439 1 89.69 82 ASN B N 1
ATOM 1296 C CA . ASN B 1 82 ? -3.807 -20.922 -3.625 1 89.69 82 ASN B CA 1
ATOM 1297 C C . ASN B 1 82 ? -4.891 -21.281 -2.615 1 89.69 82 ASN B C 1
ATOM 1299 O O . ASN B 1 82 ? -4.891 -20.781 -1.49 1 89.69 82 ASN B O 1
#

Sequence (164 aa):
MDTLFLILCGSVEESTSEPHDKVGVVSVVYVSNDKEKIDSKLENLQKTHPDNFYMAYEVPMDTDLTTLEHYPGLEISKEDLNMDTLFLILCGSVEESTSEPHDKVGVVSVVYVSNDKEKIDSKLENLQKTHPDNFYMAYEVPMDTDLTTLEHYPGLEISKEDLN

Nearest PDB structures (foldseek):
  7r30-assembly1_B  TM=5.398E-01  e=1.025E+00  Synechocystis sp. PCC 6803
  6mmc-assembly1_A  TM=5.434E-01  e=1.161E+00  Cyanobium sp. PCC 7001
  7ktp-assembly1_C  TM=4.690E-01  e=8.601E+00  Homo sapiens
  3gd1-assembly1_C  TM=2.245E-01  e=3.813E+00  Bos taurus
  7r30-assembly1_B  TM=5.384E-01  e=1.025E+00  Synechocystis sp. PCC 6803

Solvent-accessible surface area (backbone atoms only — not comparable to full-atom values): 9200 Å² total; per-residue (Å²): 129,79,57,36,34,38,30,40,36,40,39,74,42,74,36,89,86,42,86,91,36,36,24,32,37,38,29,52,41,37,33,34,72,45,67,66,60,49,54,51,51,49,53,48,47,48,69,76,41,64,84,42,45,75,50,76,41,80,44,66,59,77,36,68,33,78,75,45,98,74,51,56,62,52,77,40,44,62,73,70,46,103,128,78,57,34,33,39,30,41,36,40,38,73,42,74,35,88,86,43,82,91,36,37,24,31,38,38,28,52,41,39,34,35,72,44,67,68,60,51,53,51,50,49,51,49,48,47,69,76,41,66,86,43,45,76,49,75,41,79,44,67,58,77,36,69,31,79,77,46,97,74,56,56,62,50,77,41,44,61,73,71,46,103

Radius of gyration: 15.67 Å; Cα contacts (8 Å, |Δi|>4): 359; chains: 2; bounding box: 32×40×37 Å

pLDDT: mean 95.56, std 6.82, range [49.38, 98.94]

Foldseek 3Di:
DQKKKWKKKWDWDADPVDGPWIDIDIDTDDMDSDVVVVVVVQVVCCVVPVRMDMDMDIDDPPDDQVPDPDHDDDDDDPVNGD/DQKKKWKKKWDWDADPVDGPWIDIDIDTDDMDSDVVVVVVVQVVCCVVPVRMDMDMDIDDPPDDQVPDPDHDDDDDDPVNGD

Secondary structure (DSSP, 8-state):
---EEEEEEEEEEE-SSSTT-EEEEEEEEEEES-HHHHHHHHHHHHHH-TTSEEEEEEE-TTS-GGGSSS-SEEEEETGGG-/---EEEEEEEEEEE-SSSTT-EEEEEEEEEEES-HHHHHHHHHHHHHH-TTSEEEEEEE-TTS-GGGSSS-SEEEEETGGG-

Organism: Butyrivibrio fibrisolvens (NCBI:txid831)